Protein AF-A0A4W5LEN7-F1 (afdb_monomer)

Secondary structure (DSSP, 8-state):
-PPPP--S--TT-SS-HHHHTTTS-SS--HHHHH--BTT--SS----SHHHHHHHHHHHHHHHHHHHHHHHHHTT-SS---TT-TTTSBSS---

Sequence (94 aa):
MLIHHCSELPANFPVTEEMVKPSLRGSSSLLRELQVALGQYSEEHFNEVSPCRMIQKFQMELKVFSETVNARNSGLPVPYTYMDPAVVENSVAI

Foldseek 3Di:
DDDDDDLDDDPVPVDDQVNCVVVDDDPDTPSRLFQAFALRDPDDPDPDPPVVVVSVVVVVVLVVVLVVLVVVQVPDPHRDCQPNSNRHHNDDRD

pLDDT: mean 85.05, std 13.12, range [45.12, 98.62]

Mean predicted aligned error: 8.28 Å

Solvent-accessible surface area (backbone atoms only — not comparable to full-atom values): 6176 Å² total; per-residue (Å²): 138,82,89,75,86,81,91,67,82,62,94,80,48,94,70,53,69,80,78,45,46,88,78,40,80,76,93,58,53,68,71,60,72,59,67,35,33,47,78,57,71,97,68,85,86,68,86,51,69,66,63,49,51,52,50,53,50,52,43,52,50,42,50,55,48,29,54,51,48,51,60,59,29,75,79,39,99,73,61,83,59,82,81,29,41,84,72,28,54,60,66,92,74,132

Structure (mmCIF, N/CA/C/O backbone):
data_AF-A0A4W5LEN7-F1
#
_entry.id   AF-A0A4W5LEN7-F1
#
loop_
_atom_site.group_PDB
_atom_site.id
_atom_site.type_symbol
_atom_site.label_atom_id
_atom_site.label_alt_id
_atom_site.label_comp_id
_atom_site.label_asym_id
_atom_site.label_entity_id
_atom_site.label_seq_id
_atom_site.pdbx_PDB_ins_code
_atom_site.Cartn_x
_atom_site.Cartn_y
_atom_site.Cartn_z
_atom_site.occupancy
_atom_site.B_iso_or_equiv
_atom_site.auth_seq_id
_atom_site.auth_comp_id
_atom_site.auth_asym_id
_atom_site.auth_atom_id
_atom_site.pdbx_PDB_model_num
ATOM 1 N N . MET A 1 1 ? -21.946 -4.033 13.296 1.00 45.12 1 MET A N 1
ATOM 2 C CA . MET A 1 1 ? -21.399 -4.937 12.266 1.00 45.12 1 MET A CA 1
ATOM 3 C C . MET A 1 1 ? -20.061 -4.357 11.846 1.00 45.12 1 MET A C 1
ATOM 5 O O . MET A 1 1 ? -20.052 -3.252 11.324 1.00 45.12 1 MET A O 1
ATOM 9 N N . LEU A 1 2 ? -18.957 -5.010 12.204 1.00 52.00 2 LEU A N 1
ATOM 10 C CA . LEU A 1 2 ? -17.603 -4.573 11.859 1.00 52.00 2 LEU A CA 1
ATOM 11 C C . LEU A 1 2 ? -17.135 -5.458 10.704 1.00 52.00 2 LEU A C 1
ATOM 13 O O . LEU A 1 2 ? -17.199 -6.680 10.804 1.00 52.00 2 LEU A O 1
ATOM 17 N N . ILE A 1 3 ? -16.759 -4.843 9.587 1.00 65.94 3 ILE A N 1
ATOM 18 C CA . ILE A 1 3 ? -16.109 -5.553 8.486 1.00 65.94 3 ILE A CA 1
ATOM 19 C C . ILE A 1 3 ? -14.667 -5.777 8.937 1.00 65.94 3 ILE A C 1
ATOM 21 O O . ILE A 1 3 ? -13.986 -4.820 9.299 1.00 65.94 3 ILE A O 1
ATOM 25 N N . HIS A 1 4 ? -14.231 -7.032 8.970 1.00 62.38 4 HIS A N 1
ATOM 26 C CA . HIS A 1 4 ? -12.868 -7.391 9.346 1.00 62.38 4 HIS A CA 1
ATOM 27 C C . HIS A 1 4 ? -12.048 -7.674 8.088 1.00 62.38 4 HIS A C 1
ATOM 29 O O . HIS A 1 4 ? -12.536 -8.311 7.156 1.00 62.38 4 HIS A O 1
ATOM 35 N N . HIS A 1 5 ? -10.812 -7.180 8.071 1.00 65.31 5 HIS A N 1
ATOM 36 C CA . HIS A 1 5 ? -9.842 -7.481 7.025 1.00 65.31 5 HIS A CA 1
ATOM 37 C C . HIS A 1 5 ? -9.454 -8.965 7.087 1.00 65.31 5 HIS A C 1
ATOM 39 O O . HIS A 1 5 ? -9.178 -9.479 8.17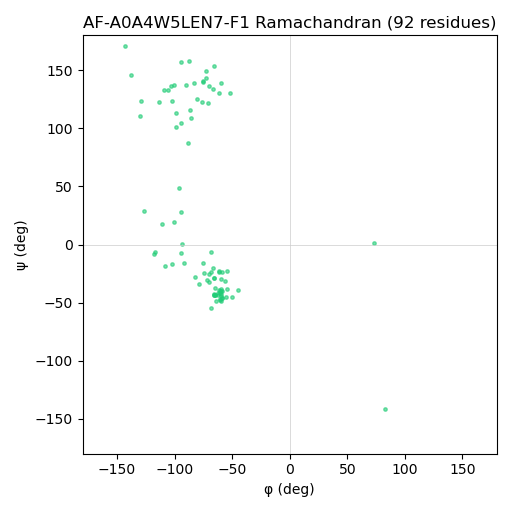2 1.00 65.31 5 HIS A O 1
ATOM 45 N N . CYS A 1 6 ? -9.429 -9.650 5.943 1.00 67.38 6 CYS A N 1
ATOM 46 C CA . CYS A 1 6 ? -8.993 -11.041 5.859 1.00 67.38 6 CYS A CA 1
ATOM 47 C C . CYS A 1 6 ? -7.471 -11.067 5.682 1.00 67.38 6 CYS A C 1
ATOM 49 O O . CYS A 1 6 ? -6.959 -10.541 4.704 1.00 67.38 6 CYS A O 1
ATOM 51 N N . SER A 1 7 ? -6.737 -11.606 6.654 1.00 71.44 7 SER A N 1
ATOM 52 C CA . SER A 1 7 ? -5.266 -11.681 6.612 1.00 71.44 7 SER A CA 1
ATOM 53 C C . SER A 1 7 ? -4.734 -13.002 6.054 1.00 71.44 7 SER A C 1
ATOM 55 O O . SER A 1 7 ? -3.526 -13.150 5.886 1.00 71.44 7 SER A O 1
ATOM 57 N N . GLU A 1 8 ? -5.616 -13.970 5.815 1.00 72.50 8 GLU A N 1
ATOM 58 C CA . GLU A 1 8 ? -5.269 -15.324 5.395 1.00 72.50 8 GLU A CA 1
ATOM 59 C C . GLU A 1 8 ? -6.224 -15.790 4.298 1.00 72.50 8 GLU A C 1
ATOM 61 O O . GLU A 1 8 ? -7.410 -15.454 4.304 1.00 72.50 8 GLU A O 1
ATOM 66 N N . LEU A 1 9 ? -5.705 -16.593 3.368 1.00 70.94 9 LEU A N 1
ATOM 67 C CA . LEU A 1 9 ? -6.513 -17.179 2.306 1.00 70.94 9 LEU A CA 1
ATOM 68 C C . LEU A 1 9 ? -7.460 -18.252 2.884 1.00 70.94 9 LEU A C 1
ATOM 70 O O . LEU A 1 9 ? -7.013 -19.092 3.672 1.00 70.94 9 LEU A O 1
ATOM 74 N N . PRO A 1 10 ? -8.740 -18.301 2.476 1.00 77.25 10 PRO A N 1
ATOM 75 C CA . PRO A 1 10 ? -9.657 -19.353 2.906 1.00 77.25 10 PRO A CA 1
ATOM 76 C C . PRO A 1 10 ? -9.167 -20.752 2.508 1.00 77.25 10 PRO A C 1
ATOM 78 O O . PRO A 1 10 ? -8.737 -20.974 1.379 1.00 77.25 10 PRO A O 1
ATOM 81 N N . ALA A 1 11 ? -9.314 -21.740 3.395 1.00 78.19 11 ALA A N 1
ATOM 82 C CA . ALA A 1 11 ? -8.892 -23.121 3.119 1.00 78.19 11 ALA A CA 1
ATOM 83 C C . ALA A 1 11 ? -9.620 -23.765 1.918 1.00 78.19 11 ALA A C 1
ATOM 85 O O . ALA A 1 11 ? -9.126 -24.717 1.321 1.00 78.19 11 ALA A O 1
ATOM 86 N N . ASN A 1 12 ? -10.802 -23.253 1.570 1.00 82.69 12 ASN A N 1
ATOM 87 C CA . ASN A 1 12 ? -11.621 -23.673 0.435 1.00 82.69 12 ASN A CA 1
ATOM 88 C C . ASN A 1 12 ? -11.493 -22.737 -0.779 1.00 82.69 12 ASN A C 1
ATOM 90 O O . ASN A 1 12 ? -12.387 -22.721 -1.629 1.00 82.69 12 ASN A O 1
ATOM 94 N N . PHE A 1 13 ? -10.431 -21.931 -0.851 1.00 79.38 13 PHE A N 1
ATOM 95 C CA . PHE A 1 13 ? -10.193 -21.073 -2.003 1.00 79.38 13 PHE A CA 1
ATOM 96 C C . PHE A 1 13 ? -10.021 -21.939 -3.265 1.00 79.38 13 PHE A C 1
ATOM 98 O O . PHE A 1 13 ? -9.261 -22.909 -3.246 1.00 79.38 13 PHE A O 1
ATOM 105 N N . PRO A 1 14 ? -10.734 -21.636 -4.367 1.00 81.00 14 PRO A N 1
ATOM 106 C CA . PRO A 1 14 ? -10.755 -22.487 -5.560 1.00 81.00 14 PRO A CA 1
ATOM 107 C C . PRO A 1 14 ? -9.417 -22.520 -6.312 1.00 81.00 14 PRO A C 1
ATOM 109 O O . PRO A 1 14 ? -9.270 -23.282 -7.267 1.00 81.00 14 PRO A O 1
ATOM 112 N N . VAL A 1 15 ? -8.452 -21.699 -5.896 1.00 77.75 15 VAL A N 1
ATOM 113 C CA . VAL A 1 15 ? -7.112 -21.612 -6.468 1.00 77.75 15 VAL A CA 1
ATOM 114 C C . VAL A 1 15 ? -6.103 -22.104 -5.430 1.00 77.75 15 VAL A C 1
ATOM 116 O O . VAL A 1 15 ? -6.030 -21.571 -4.326 1.00 77.75 15 VAL A O 1
ATOM 119 N N . THR A 1 16 ? -5.316 -23.124 -5.768 1.00 81.38 16 THR A N 1
ATOM 120 C CA . THR A 1 16 ? -4.258 -23.642 -4.884 1.00 81.38 16 THR A CA 1
ATOM 121 C C . THR A 1 16 ? -2.918 -22.996 -5.214 1.00 81.38 16 THR A C 1
ATOM 123 O O . THR A 1 16 ? -2.695 -22.566 -6.343 1.00 81.38 16 THR A O 1
ATOM 126 N N . GLU A 1 17 ? -1.988 -22.975 -4.259 1.00 75.50 17 GLU A N 1
ATOM 127 C CA . GLU A 1 17 ? -0.646 -22.410 -4.458 1.00 75.50 17 GLU A CA 1
ATOM 128 C C . GLU A 1 17 ? 0.082 -23.028 -5.665 1.00 75.50 17 GLU A C 1
ATOM 130 O O . GLU A 1 17 ? 0.685 -22.311 -6.459 1.00 75.50 17 GLU A O 1
ATOM 135 N N . GLU A 1 18 ? -0.080 -24.335 -5.895 1.00 82.12 18 GLU A N 1
ATOM 136 C CA . GLU A 1 18 ? 0.494 -25.035 -7.053 1.00 82.12 18 GLU A CA 1
ATOM 137 C C . GLU A 1 18 ? -0.091 -24.578 -8.403 1.00 82.12 18 GLU A C 1
ATOM 139 O O . GLU A 1 18 ? 0.618 -24.613 -9.407 1.00 82.12 18 GLU A O 1
ATOM 144 N N . MET A 1 19 ? -1.350 -24.117 -8.449 1.00 82.31 19 MET A N 1
ATOM 145 C CA . MET A 1 19 ? -1.968 -23.606 -9.686 1.00 82.31 19 MET A CA 1
ATOM 146 C C . MET A 1 19 ? -1.369 -22.269 -10.130 1.00 82.31 19 MET A C 1
ATOM 148 O O . MET A 1 19 ? -1.407 -21.944 -11.314 1.00 82.31 19 MET A O 1
ATOM 152 N N . VAL A 1 20 ? -0.825 -21.500 -9.189 1.00 78.81 20 VAL A N 1
ATOM 153 C CA . VAL A 1 20 ? -0.355 -20.123 -9.415 1.00 78.81 20 VAL A CA 1
ATOM 154 C C . VAL A 1 20 ? 1.162 -20.034 -9.389 1.00 78.81 20 VAL A C 1
ATOM 156 O O . VAL A 1 20 ? 1.726 -19.114 -9.965 1.00 78.81 20 VAL A O 1
ATOM 159 N N . LYS A 1 21 ? 1.835 -21.032 -8.813 1.00 79.25 21 LYS A N 1
ATOM 160 C CA . LYS A 1 21 ? 3.293 -21.192 -8.771 1.00 79.25 21 LYS A CA 1
ATOM 161 C C . LYS A 1 21 ? 4.018 -20.925 -10.098 1.00 79.25 21 LYS A C 1
ATOM 163 O O . LYS A 1 21 ? 5.072 -20.304 -10.042 1.00 79.25 21 LYS A O 1
ATOM 168 N N . PRO A 1 22 ? 3.503 -21.318 -11.285 1.00 81.50 22 PRO A N 1
ATOM 169 C CA . PRO A 1 22 ? 4.146 -20.976 -12.559 1.00 81.50 22 PRO A CA 1
ATOM 170 C C . PRO A 1 22 ? 4.095 -19.479 -12.900 1.00 81.50 22 PRO A C 1
ATOM 172 O O . PRO A 1 22 ? 4.903 -19.003 -13.693 1.00 81.50 22 PRO A O 1
ATOM 175 N N . SER A 1 23 ? 3.126 -18.756 -12.339 1.00 74.75 23 SER A N 1
ATOM 176 C CA . SER A 1 23 ? 2.942 -17.310 -12.486 1.00 74.75 23 SER A CA 1
ATOM 177 C C . SER A 1 23 ? 3.641 -16.509 -11.384 1.00 74.75 23 SER A C 1
ATOM 179 O O . 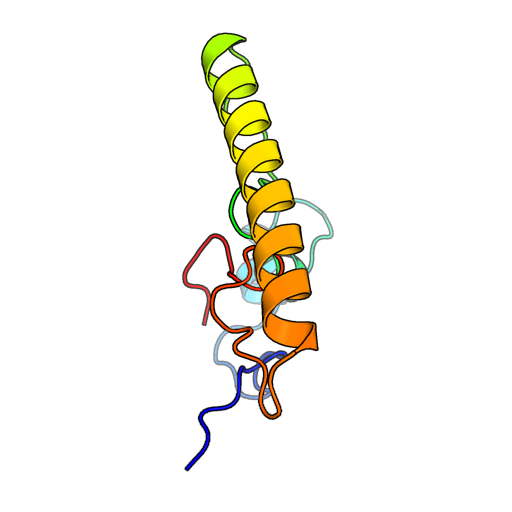SER A 1 23 ? 3.829 -15.308 -11.549 1.00 74.75 23 SER A O 1
ATOM 181 N N . LEU A 1 24 ? 4.036 -17.154 -10.282 1.00 69.81 24 LEU A N 1
ATOM 182 C CA . LEU A 1 24 ? 4.797 -16.543 -9.194 1.00 69.81 24 LEU A CA 1
ATOM 183 C C . LEU A 1 24 ? 6.295 -16.529 -9.524 1.00 69.81 24 LEU A C 1
ATOM 185 O O . LEU A 1 24 ? 6.850 -17.496 -10.052 1.00 69.81 24 LEU A O 1
ATOM 189 N N . ARG A 1 25 ? 6.982 -15.426 -9.210 1.00 66.88 25 ARG A N 1
ATOM 190 C CA . ARG A 1 25 ? 8.410 -15.277 -9.512 1.00 66.88 25 ARG A CA 1
ATOM 191 C C . ARG A 1 25 ? 9.277 -15.889 -8.404 1.00 66.88 25 ARG A C 1
ATOM 193 O O . ARG A 1 25 ? 9.461 -15.309 -7.339 1.00 66.88 25 ARG A O 1
ATOM 200 N N . GLY A 1 26 ? 9.920 -17.022 -8.696 1.00 66.44 26 GLY A N 1
ATOM 201 C CA . GLY A 1 26 ? 10.875 -17.676 -7.789 1.00 66.44 26 GLY A CA 1
ATOM 202 C C . GLY A 1 26 ? 10.195 -18.552 -6.730 1.00 66.44 26 GLY A C 1
ATOM 203 O O . GLY A 1 26 ? 9.237 -19.251 -7.033 1.00 66.44 26 GLY A O 1
ATOM 204 N N . SER A 1 27 ? 10.708 -18.545 -5.496 1.00 56.81 27 SER A N 1
ATOM 205 C CA . SER A 1 27 ? 10.124 -19.260 -4.345 1.00 56.81 27 SER A CA 1
ATOM 206 C C . SER A 1 27 ? 9.195 -18.361 -3.511 1.00 56.81 27 SER A C 1
ATOM 208 O O . SER A 1 27 ? 9.139 -18.515 -2.288 1.00 56.81 27 SER A O 1
ATOM 210 N N . SER A 1 28 ? 8.560 -17.349 -4.115 1.00 63.22 28 SER A N 1
ATOM 211 C CA . SER A 1 28 ? 7.558 -16.539 -3.413 1.00 63.22 28 SER A CA 1
ATOM 212 C C . SER A 1 28 ? 6.250 -17.326 -3.284 1.00 63.22 28 SER A C 1
ATOM 214 O O . SER A 1 28 ? 5.867 -18.069 -4.185 1.00 63.22 28 SER A O 1
ATOM 216 N N . SER A 1 29 ? 5.597 -17.211 -2.127 1.00 72.44 29 SER A N 1
ATOM 217 C CA . SER A 1 29 ? 4.265 -17.768 -1.888 1.00 72.44 29 SER A CA 1
ATOM 218 C C . SER A 1 29 ? 3.194 -16.768 -2.309 1.00 72.44 29 SER A C 1
ATOM 220 O O . SER A 1 29 ? 3.439 -15.558 -2.301 1.00 72.44 29 SER A O 1
ATOM 222 N N . LEU A 1 30 ? 1.982 -17.255 -2.592 1.00 67.81 30 LEU A N 1
ATOM 223 C CA . LEU A 1 30 ? 0.823 -16.396 -2.868 1.00 67.81 30 LEU A CA 1
ATOM 224 C C . LEU A 1 30 ? 0.643 -15.314 -1.803 1.00 67.81 30 LEU A C 1
ATOM 226 O O . LEU A 1 30 ? 0.487 -14.144 -2.124 1.00 67.81 30 LEU A O 1
ATOM 230 N N . LEU A 1 31 ? 0.754 -15.693 -0.529 1.00 67.88 31 LEU A N 1
ATOM 231 C CA . LEU A 1 31 ? 0.619 -14.773 0.602 1.00 67.88 31 LEU A CA 1
ATOM 232 C C . LEU A 1 31 ? 1.588 -13.587 0.536 1.00 67.88 31 LEU A C 1
ATOM 234 O O . LEU A 1 31 ? 1.262 -12.500 1.005 1.00 67.88 31 LEU A O 1
ATOM 238 N N . ARG A 1 32 ? 2.774 -13.782 -0.044 1.00 69.12 32 ARG A N 1
ATOM 239 C CA . ARG A 1 32 ? 3.783 -12.731 -0.142 1.00 69.12 32 ARG A CA 1
ATOM 240 C C . ARG A 1 32 ? 3.503 -11.743 -1.271 1.00 69.12 32 ARG A C 1
ATOM 242 O O . ARG A 1 32 ? 3.808 -10.569 -1.100 1.00 69.12 32 ARG A O 1
ATOM 249 N N . GLU A 1 33 ? 2.924 -12.197 -2.380 1.00 69.19 33 GLU A N 1
ATOM 250 C CA . GLU A 1 33 ? 2.473 -11.295 -3.451 1.00 69.19 33 GLU A CA 1
ATOM 251 C C . GLU A 1 3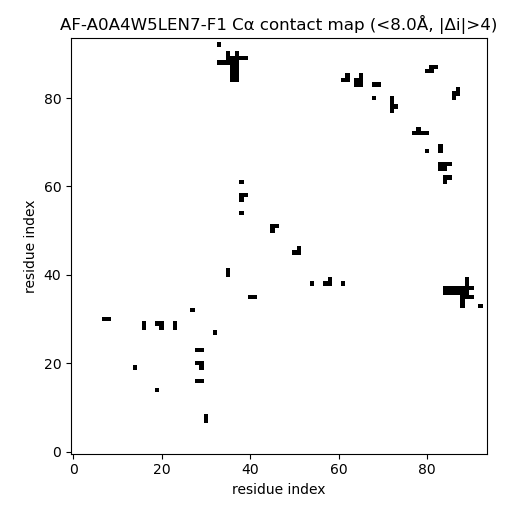3 ? 1.226 -10.502 -3.037 1.00 69.19 33 GLU A C 1
ATOM 253 O O . GLU A 1 33 ? 1.052 -9.360 -3.452 1.00 69.19 33 GLU A O 1
ATOM 258 N N . LEU A 1 34 ? 0.377 -11.084 -2.184 1.00 70.88 34 LEU A N 1
ATOM 259 C CA . LEU A 1 34 ? -0.817 -10.416 -1.661 1.00 70.88 34 LEU A CA 1
ATOM 260 C C . LEU A 1 34 ? -0.471 -9.284 -0.675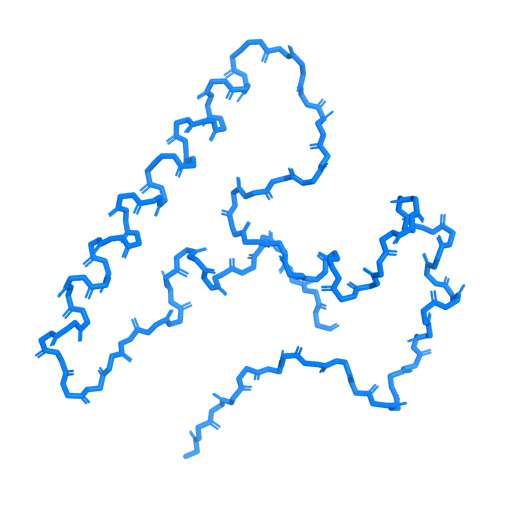 1.00 70.88 34 LEU A C 1
ATOM 262 O O . LEU A 1 34 ? -1.139 -8.260 -0.655 1.00 70.88 34 LEU A O 1
ATOM 266 N N . GLN A 1 35 ? 0.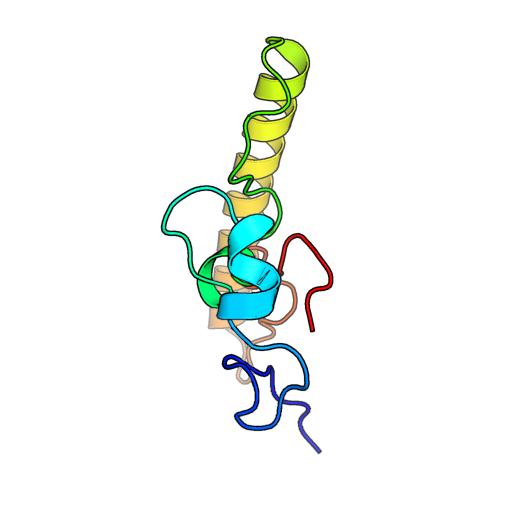615 -9.411 0.094 1.00 76.12 35 GLN A N 1
ATOM 267 C CA . GLN A 1 35 ? 0.996 -8.449 1.141 1.00 76.12 35 GLN A CA 1
ATOM 268 C C . GLN A 1 35 ? 2.025 -7.399 0.684 1.00 76.12 35 GLN A C 1
ATOM 270 O O . GLN A 1 35 ? 3.025 -7.146 1.363 1.00 76.12 35 GLN A O 1
ATOM 275 N N . VAL A 1 36 ? 1.794 -6.758 -0.464 1.00 87.00 36 VAL A N 1
ATOM 276 C CA . VAL A 1 36 ? 2.625 -5.633 -0.926 1.00 87.00 36 VAL A CA 1
ATOM 277 C C . VAL A 1 36 ? 1.934 -4.310 -0.599 1.00 87.00 36 VAL A C 1
ATOM 279 O O . VAL A 1 36 ? 0.890 -3.987 -1.164 1.00 87.00 36 VAL A O 1
ATOM 282 N N . ALA A 1 37 ? 2.529 -3.529 0.307 1.00 91.81 37 ALA A N 1
ATOM 283 C CA . ALA A 1 37 ? 2.007 -2.221 0.704 1.00 91.81 37 ALA A CA 1
ATOM 284 C C . ALA A 1 37 ? 2.040 -1.204 -0.451 1.00 91.81 37 ALA A C 1
ATOM 286 O O . ALA A 1 37 ? 2.879 -1.280 -1.353 1.00 91.81 37 ALA A O 1
ATOM 287 N N . LEU A 1 38 ? 1.150 -0.215 -0.396 1.00 94.38 38 LEU A N 1
ATOM 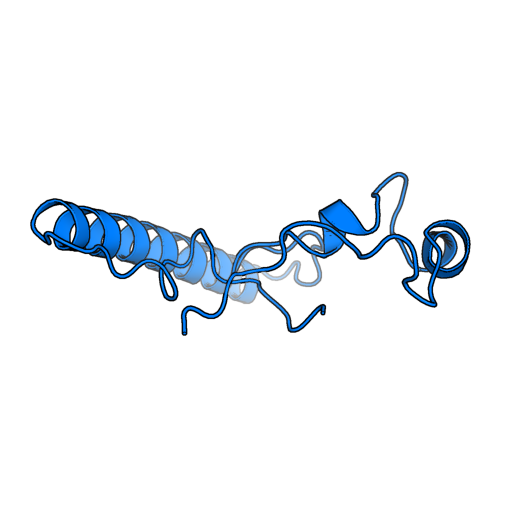288 C CA . LEU A 1 38 ? 1.017 0.830 -1.404 1.00 94.38 38 LEU A CA 1
ATOM 289 C C . LEU A 1 38 ? 2.364 1.504 -1.704 1.00 94.38 38 LEU A C 1
ATOM 291 O O . LEU A 1 38 ? 3.096 1.928 -0.807 1.00 94.38 38 LEU A O 1
ATOM 295 N N . GLY A 1 39 ? 2.692 1.615 -2.991 1.00 93.19 39 GLY A N 1
ATOM 296 C CA . GLY A 1 39 ? 3.940 2.231 -3.445 1.00 93.19 39 GLY A CA 1
ATOM 297 C C . GLY A 1 39 ? 5.197 1.383 -3.219 1.00 93.19 39 GLY A C 1
ATOM 298 O O . GLY A 1 39 ? 6.286 1.838 -3.571 1.00 93.19 39 GLY A O 1
ATOM 299 N N . GLN A 1 40 ? 5.081 0.171 -2.669 1.00 92.19 40 GLN A N 1
ATOM 300 C CA . GLN A 1 40 ? 6.140 -0.837 -2.701 1.00 92.19 40 GLN A CA 1
ATOM 301 C C . GLN A 1 40 ? 5.985 -1.700 -3.950 1.00 92.19 40 GLN A C 1
ATOM 303 O O . GLN A 1 40 ? 4.882 -2.101 -4.313 1.00 92.19 40 GLN A O 1
ATOM 308 N N . TYR A 1 41 ? 7.098 -1.990 -4.614 1.00 88.75 41 TYR A N 1
ATOM 309 C CA . TYR A 1 41 ? 7.112 -2.785 -5.836 1.00 88.75 41 TYR A CA 1
ATOM 310 C C . TYR A 1 41 ? 8.149 -3.893 -5.673 1.00 88.75 41 TYR A C 1
ATOM 312 O O . TYR A 1 41 ? 9.310 -3.616 -5.374 1.00 88.75 41 TYR A O 1
ATOM 320 N N . SER A 1 42 ? 7.721 -5.144 -5.827 1.00 80.88 42 SER A N 1
ATOM 321 C CA . SER A 1 42 ? 8.600 -6.319 -5.836 1.00 80.88 42 SER A CA 1
ATOM 322 C C . SER A 1 42 ? 9.396 -6.431 -7.141 1.00 80.88 42 SER A C 1
ATOM 324 O O . SER A 1 42 ? 10.480 -7.018 -7.156 1.00 80.88 42 SER A O 1
ATOM 326 N N . GLU A 1 43 ? 8.875 -5.850 -8.224 1.00 82.00 43 GLU A N 1
ATOM 327 C CA . GLU A 1 43 ? 9.465 -5.879 -9.557 1.00 82.00 43 GLU A CA 1
ATOM 328 C C . GLU A 1 43 ? 10.027 -4.515 -9.977 1.00 82.00 43 GLU A C 1
ATOM 330 O O . GLU A 1 43 ? 9.373 -3.474 -9.881 1.00 82.00 43 GLU A O 1
ATOM 335 N N . GLU A 1 44 ? 11.254 -4.530 -10.500 1.00 83.12 44 GLU A N 1
ATOM 336 C CA . GLU A 1 44 ? 11.894 -3.363 -11.104 1.00 83.12 44 GLU A CA 1
ATOM 337 C C . GLU A 1 44 ? 11.529 -3.288 -12.591 1.00 83.12 44 GLU A C 1
ATOM 339 O O . GLU A 1 44 ? 12.232 -3.813 -13.455 1.00 83.12 44 GLU A O 1
ATOM 344 N N . HIS A 1 45 ? 10.399 -2.650 -12.900 1.00 88.12 45 HIS A N 1
ATOM 345 C CA . HIS A 1 45 ? 9.974 -2.437 -14.290 1.00 88.12 45 HIS A CA 1
ATOM 346 C C . HIS A 1 45 ? 10.644 -1.230 -14.952 1.00 88.12 45 HIS A C 1
ATOM 348 O O . HIS A 1 45 ? 10.808 -1.207 -16.170 1.00 88.12 45 HIS A O 1
ATOM 354 N N . PHE A 1 46 ? 11.017 -0.232 -14.152 1.00 92.31 46 PHE A N 1
ATOM 355 C CA . PHE A 1 46 ? 11.673 0.985 -14.615 1.00 92.31 46 PHE A CA 1
ATOM 356 C C . PHE A 1 46 ? 13.145 0.950 -14.234 1.00 92.31 46 PHE A C 1
ATOM 358 O O . PHE A 1 46 ? 13.491 0.669 -13.089 1.00 92.31 46 PHE A O 1
ATOM 365 N N . ASN A 1 47 ? 14.007 1.281 -15.188 1.00 92.50 47 ASN A N 1
ATOM 366 C CA . ASN A 1 47 ? 15.442 1.453 -14.960 1.00 92.50 47 ASN A CA 1
ATOM 367 C C . ASN A 1 47 ? 15.897 2.891 -15.247 1.00 92.50 47 ASN A C 1
ATOM 369 O O . ASN A 1 47 ? 17.042 3.260 -14.977 1.00 92.50 47 ASN A O 1
ATOM 373 N N . GLU A 1 48 ? 14.999 3.725 -15.768 1.00 97.56 48 GLU A N 1
ATOM 374 C CA . GLU A 1 48 ? 15.264 5.114 -16.065 1.00 97.56 48 GLU A CA 1
ATOM 375 C C . GLU A 1 48 ? 15.288 5.944 -14.777 1.00 97.56 48 GLU A C 1
ATOM 377 O O . GLU A 1 48 ? 14.473 5.791 -13.865 1.00 97.56 48 GLU A O 1
ATOM 382 N N . VAL A 1 49 ? 16.213 6.902 -14.718 1.00 97.25 49 VAL A N 1
ATOM 383 C CA . VAL A 1 49 ? 16.445 7.716 -13.514 1.00 97.25 49 VAL A CA 1
ATOM 384 C C . VAL A 1 49 ? 15.194 8.495 -13.088 1.00 97.25 49 VAL A C 1
ATOM 386 O O . VAL A 1 49 ? 14.926 8.631 -11.893 1.00 97.25 49 VAL A O 1
ATOM 389 N N . SER A 1 50 ? 14.424 9.018 -14.046 1.00 97.19 50 SER A N 1
ATOM 390 C CA . SER A 1 50 ? 13.269 9.877 -13.760 1.00 97.19 50 SER A CA 1
ATOM 391 C C . SER A 1 50 ? 12.109 9.121 -13.085 1.00 97.19 50 SER A C 1
ATOM 393 O O . SER A 1 50 ? 11.730 9.542 -11.989 1.00 97.19 50 SER A O 1
ATOM 395 N N . PRO A 1 51 ? 11.578 8.007 -13.638 1.00 96.75 51 PRO A N 1
ATOM 396 C CA . PRO A 1 51 ? 10.596 7.167 -12.947 1.00 96.75 51 PRO A CA 1
ATOM 397 C C . PRO A 1 51 ? 11.079 6.674 -11.581 1.00 96.75 51 PRO A C 1
ATOM 399 O O . PRO A 1 51 ? 10.355 6.818 -10.597 1.00 96.75 51 PRO A O 1
ATOM 402 N N . CYS A 1 52 ? 12.321 6.188 -11.475 1.00 95.62 52 CYS A N 1
ATOM 403 C CA . CYS A 1 52 ? 12.859 5.699 -10.203 1.00 95.62 52 CYS A CA 1
ATOM 404 C C . CYS A 1 52 ? 12.891 6.795 -9.127 1.00 95.62 52 CYS A C 1
ATOM 406 O O . CYS A 1 52 ? 12.493 6.561 -7.985 1.00 95.62 52 CYS A O 1
ATOM 408 N N . ARG A 1 53 ? 13.285 8.025 -9.483 1.00 97.69 53 ARG A N 1
ATOM 409 C CA . ARG A 1 53 ? 13.243 9.170 -8.558 1.00 97.69 53 ARG A CA 1
ATOM 410 C C . ARG A 1 53 ? 11.811 9.533 -8.151 1.00 97.69 53 ARG A C 1
ATOM 412 O O . ARG A 1 53 ? 11.590 9.906 -7.000 1.00 97.69 53 ARG A O 1
ATOM 419 N N . MET A 1 54 ? 10.845 9.446 -9.067 1.00 97.62 54 MET A N 1
ATOM 420 C CA . MET A 1 54 ? 9.433 9.703 -8.754 1.00 97.62 54 MET A CA 1
ATOM 421 C C . MET A 1 54 ? 8.876 8.658 -7.785 1.00 97.62 54 MET A C 1
ATOM 423 O O . MET A 1 54 ? 8.226 9.030 -6.812 1.00 97.62 54 MET A O 1
ATOM 427 N N . ILE A 1 55 ? 9.197 7.379 -7.999 1.00 96.75 55 ILE A N 1
ATOM 428 C CA . ILE A 1 55 ? 8.821 6.281 -7.101 1.00 96.75 55 ILE A CA 1
ATOM 429 C C . ILE A 1 55 ? 9.408 6.504 -5.704 1.00 96.75 55 ILE A C 1
ATOM 431 O O . ILE A 1 55 ? 8.670 6.477 -4.724 1.00 96.75 55 ILE A O 1
ATOM 435 N N . GLN A 1 56 ? 10.704 6.811 -5.604 1.00 96.62 56 GLN A N 1
ATOM 436 C CA . GLN A 1 56 ? 11.352 7.090 -4.316 1.00 96.62 56 GLN A CA 1
ATOM 437 C C . GLN A 1 56 ? 10.710 8.278 -3.595 1.00 96.62 56 GLN A C 1
ATOM 439 O O . GLN A 1 56 ? 10.475 8.226 -2.389 1.00 96.62 56 GLN A O 1
ATOM 444 N N . LYS A 1 57 ? 10.399 9.353 -4.330 1.00 98.38 57 LYS A N 1
ATOM 445 C CA . LYS A 1 57 ? 9.704 10.514 -3.768 1.00 98.38 57 LYS A CA 1
ATOM 446 C C . LYS A 1 57 ? 8.330 10.123 -3.219 1.00 98.38 57 LYS A C 1
ATOM 448 O O . LYS A 1 57 ? 8.031 10.457 -2.078 1.00 98.38 57 LYS A O 1
ATOM 453 N N . PHE A 1 58 ? 7.543 9.384 -3.995 1.00 97.94 58 PHE A N 1
ATOM 454 C CA . PHE A 1 58 ? 6.230 8.905 -3.574 1.00 97.94 58 PHE A CA 1
ATOM 455 C C . PHE A 1 58 ? 6.315 8.019 -2.320 1.00 97.94 58 PHE A C 1
ATOM 457 O O . PHE A 1 58 ? 5.579 8.234 -1.362 1.00 97.94 58 PHE A O 1
ATOM 464 N N . GLN A 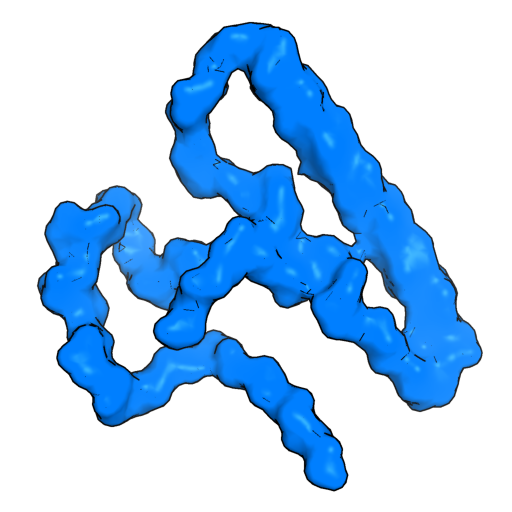1 59 ? 7.273 7.091 -2.264 1.00 97.69 59 GLN A N 1
ATOM 465 C CA . GLN A 1 59 ? 7.504 6.236 -1.093 1.00 97.69 59 GLN A CA 1
ATOM 466 C C . GLN A 1 59 ? 7.864 7.039 0.167 1.00 97.69 59 GLN A C 1
ATOM 468 O O . GLN A 1 59 ? 7.382 6.729 1.258 1.00 97.69 59 GLN A O 1
ATOM 473 N N . MET A 1 60 ? 8.681 8.090 0.036 1.00 98.25 60 MET A N 1
ATOM 474 C CA . MET A 1 60 ? 8.985 8.989 1.155 1.00 98.25 60 MET A CA 1
ATOM 475 C C . MET A 1 60 ? 7.742 9.745 1.634 1.00 98.25 60 MET A C 1
ATOM 477 O O . MET A 1 60 ? 7.517 9.845 2.839 1.00 98.25 60 MET A O 1
ATOM 481 N N . GLU A 1 61 ? 6.921 10.249 0.711 1.00 98.62 61 GLU A N 1
ATOM 482 C CA . GLU A 1 61 ? 5.676 10.951 1.042 1.00 98.62 61 GLU A CA 1
ATOM 483 C C . GLU A 1 61 ? 4.684 10.034 1.771 1.00 98.62 61 GLU A C 1
ATOM 485 O O . GLU A 1 61 ? 4.111 10.441 2.783 1.00 98.62 61 GLU A O 1
ATOM 490 N N . LEU A 1 62 ? 4.543 8.776 1.336 1.00 98.44 62 LEU A N 1
ATOM 491 C CA . LEU A 1 62 ? 3.710 7.782 2.022 1.00 98.44 62 LEU A CA 1
ATOM 492 C C . LEU A 1 62 ? 4.199 7.495 3.445 1.00 98.44 62 LEU A C 1
ATOM 494 O O . LEU A 1 62 ? 3.381 7.373 4.357 1.00 98.44 62 LEU A O 1
ATOM 498 N N . LYS A 1 63 ? 5.518 7.433 3.661 1.00 98.00 63 LYS A N 1
ATOM 499 C CA . LYS A 1 63 ? 6.089 7.231 4.998 1.00 98.00 63 LYS A CA 1
ATOM 500 C C . LYS A 1 63 ? 5.763 8.396 5.934 1.00 98.00 63 LYS A C 1
ATOM 502 O O . LYS A 1 63 ? 5.264 8.174 7.034 1.00 98.00 63 LYS A O 1
ATOM 507 N N . VAL A 1 64 ? 5.976 9.631 5.476 1.00 98.44 64 VAL A N 1
ATOM 508 C CA . VAL A 1 64 ? 5.628 10.844 6.240 1.00 98.44 64 VAL A CA 1
ATOM 509 C C . VAL A 1 64 ? 4.125 10.890 6.538 1.00 98.44 64 VAL A C 1
ATOM 511 O O . VAL A 1 64 ? 3.707 11.242 7.645 1.00 98.44 64 VAL A O 1
ATOM 514 N N . PHE A 1 65 ? 3.290 10.503 5.572 1.00 98.12 65 PHE A N 1
ATOM 515 C CA . PHE A 1 65 ? 1.847 10.438 5.769 1.00 98.12 65 PHE A CA 1
ATOM 516 C C . PHE A 1 65 ? 1.444 9.372 6.800 1.00 98.12 65 PHE A C 1
ATOM 518 O O . PHE A 1 65 ? 0.642 9.669 7.682 1.00 98.12 65 PHE A O 1
ATOM 525 N N . SER A 1 66 ? 2.032 8.174 6.754 1.00 97.94 66 SER A N 1
ATOM 526 C CA . SER A 1 66 ? 1.806 7.115 7.751 1.00 97.94 66 SER A CA 1
ATOM 527 C C . SER A 1 66 ? 2.175 7.580 9.166 1.00 97.94 66 SER A C 1
ATOM 529 O O . SER A 1 66 ? 1.380 7.451 10.097 1.00 97.94 66 SER A O 1
ATOM 531 N N . GLU A 1 67 ? 3.330 8.230 9.336 1.00 98.19 67 GLU A N 1
ATOM 532 C CA . GLU A 1 67 ? 3.739 8.827 10.617 1.00 98.19 67 GLU A CA 1
ATOM 533 C C . GLU A 1 67 ? 2.719 9.872 11.110 1.00 98.19 67 GLU A C 1
ATOM 535 O O . GLU A 1 67 ? 2.354 9.888 12.288 1.00 98.19 67 GLU A O 1
ATOM 540 N N . THR A 1 68 ? 2.180 10.690 10.201 1.00 98.00 68 THR A N 1
ATOM 541 C CA . THR A 1 68 ? 1.134 11.681 10.504 1.00 98.00 68 THR A CA 1
ATOM 542 C C . THR A 1 68 ? -0.184 11.021 10.931 1.00 98.00 68 THR A C 1
ATOM 544 O O . THR A 1 68 ? -0.820 11.458 11.895 1.00 98.00 68 THR A O 1
ATOM 547 N N . VAL A 1 69 ? -0.598 9.948 10.249 1.00 97.44 69 VAL A N 1
ATOM 548 C CA . VAL A 1 69 ? -1.788 9.156 10.600 1.00 97.44 69 VAL A CA 1
ATOM 549 C C . VAL A 1 69 ? -1.624 8.516 11.977 1.00 97.44 69 VAL A C 1
ATOM 551 O O . VAL A 1 69 ? -2.546 8.585 12.793 1.00 97.44 69 VAL A O 1
ATOM 554 N N . ASN A 1 70 ? -0.449 7.958 12.266 1.00 96.88 70 ASN A N 1
ATOM 555 C CA . ASN A 1 70 ? -0.130 7.345 13.553 1.00 96.88 70 ASN A CA 1
ATOM 556 C C . ASN A 1 70 ? -0.123 8.369 14.693 1.00 96.88 70 ASN A C 1
ATOM 558 O O . ASN A 1 70 ? -0.746 8.136 15.733 1.00 96.88 70 ASN A O 1
ATOM 562 N N . ALA A 1 71 ? 0.472 9.544 14.473 1.00 97.94 71 ALA A N 1
ATOM 563 C CA . ALA A 1 71 ? 0.424 10.645 15.428 1.00 97.94 71 ALA A CA 1
ATOM 564 C C . ALA A 1 71 ? -1.026 11.074 15.720 1.00 97.94 71 ALA A C 1
ATOM 566 O O . ALA A 1 71 ? -1.414 11.173 16.885 1.00 97.94 71 ALA A O 1
ATOM 567 N N . ARG A 1 72 ? -1.867 11.230 14.685 1.00 97.25 72 ARG A N 1
ATOM 568 C CA . ARG A 1 72 ? -3.300 11.549 14.837 1.00 97.25 72 ARG A CA 1
ATOM 569 C C . ARG A 1 72 ? -4.049 10.468 15.619 1.00 97.25 72 ARG A C 1
ATOM 571 O O . ARG A 1 72 ? -4.831 10.783 16.510 1.00 97.25 72 ARG A O 1
ATOM 578 N N . ASN A 1 73 ? -3.834 9.201 15.273 1.00 97.25 73 ASN A N 1
ATOM 579 C CA . ASN A 1 73 ? -4.544 8.069 15.864 1.00 97.25 73 ASN A CA 1
ATOM 580 C C . ASN A 1 73 ? -4.219 7.872 17.350 1.00 97.25 73 ASN A C 1
ATOM 582 O O . ASN A 1 73 ? -5.088 7.415 18.085 1.00 97.25 73 ASN A O 1
ATOM 586 N N . SER A 1 74 ? -3.024 8.263 17.809 1.00 96.56 74 SER A N 1
ATOM 587 C CA . SER A 1 74 ? -2.628 8.135 19.220 1.00 96.56 74 SER A CA 1
ATOM 588 C C . SER A 1 74 ? -3.510 8.930 20.198 1.00 96.56 74 SER A C 1
ATOM 590 O O . SER A 1 74 ? -3.612 8.564 21.366 1.00 96.56 74 SER A O 1
ATOM 592 N N . GLY A 1 75 ? -4.180 9.989 19.725 1.00 94.94 75 GLY A N 1
ATOM 593 C CA . GLY A 1 75 ? -5.103 10.804 20.522 1.00 94.94 75 GLY A CA 1
ATOM 594 C C . GLY A 1 75 ? -6.575 10.388 20.438 1.00 94.94 75 GLY A C 1
ATOM 595 O O . GLY A 1 75 ? -7.419 11.048 21.042 1.00 94.94 75 GLY A O 1
ATOM 596 N N . LEU A 1 76 ? -6.914 9.345 19.673 1.00 95.75 76 LEU A N 1
ATOM 597 C CA . LEU A 1 76 ? -8.300 8.940 19.434 1.00 95.75 76 LEU A CA 1
ATOM 598 C C . LEU A 1 76 ? -8.669 7.704 20.270 1.00 95.75 76 LEU A C 1
ATOM 600 O O . LEU A 1 76 ? -7.917 6.733 20.275 1.00 95.75 76 LEU A O 1
ATOM 604 N N . PRO A 1 77 ? -9.860 7.669 20.902 1.00 96.19 77 PRO A N 1
ATOM 605 C CA . PRO A 1 77 ? -10.349 6.470 21.590 1.00 96.19 77 PRO A CA 1
ATOM 606 C C . PRO A 1 77 ? -10.500 5.260 20.659 1.00 96.19 77 PRO A C 1
ATOM 608 O O . PRO A 1 77 ? -10.378 4.119 21.092 1.00 96.19 77 PRO A O 1
ATOM 611 N N . VAL A 1 78 ? -10.787 5.519 19.379 1.00 96.81 78 VAL A N 1
ATOM 612 C CA . VAL A 1 78 ? -10.859 4.511 18.321 1.00 96.81 78 VAL A CA 1
ATOM 613 C C . VAL A 1 78 ? -10.010 5.002 17.145 1.00 96.81 78 VAL A C 1
ATOM 615 O O . VAL A 1 78 ? -10.387 5.988 16.503 1.00 96.81 78 VAL A O 1
ATOM 618 N N . PRO A 1 79 ? -8.863 4.366 16.859 1.00 96.1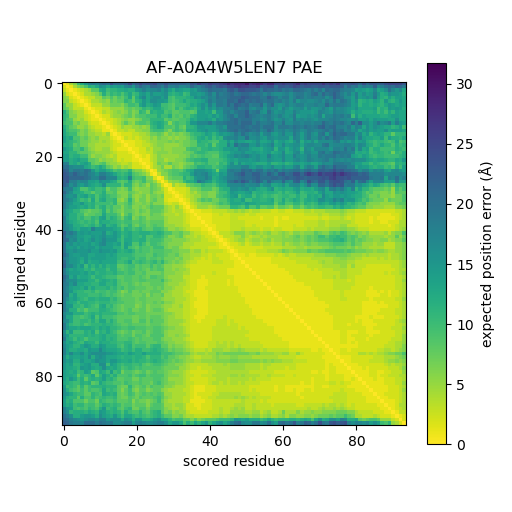2 79 PRO A N 1
ATOM 619 C CA . PRO A 1 79 ? -7.982 4.790 15.780 1.00 96.12 79 PRO A CA 1
ATOM 620 C C . PRO A 1 79 ? -8.582 4.445 14.412 1.00 96.12 79 PRO A C 1
ATOM 622 O O . PRO A 1 79 ? -9.176 3.383 14.224 1.00 96.12 79 PRO A O 1
ATOM 625 N N . TYR A 1 80 ? -8.387 5.326 13.429 1.00 95.69 80 TYR A N 1
ATOM 626 C CA . TYR A 1 80 ? -8.753 5.053 12.038 1.00 95.69 80 TYR A CA 1
ATOM 627 C C . TYR A 1 80 ? -7.511 4.619 11.256 1.00 95.69 80 TYR A C 1
ATOM 629 O O . TYR A 1 80 ? -6.685 5.457 10.880 1.00 95.69 80 TYR A O 1
ATOM 637 N N . THR A 1 81 ? -7.364 3.312 11.040 1.00 94.38 81 THR A N 1
ATOM 638 C CA . THR A 1 81 ? -6.161 2.689 10.456 1.00 94.38 81 THR A CA 1
ATOM 639 C C . THR A 1 81 ? -6.312 2.299 8.989 1.00 94.38 81 THR A C 1
ATOM 641 O O . THR A 1 81 ? -5.309 2.124 8.316 1.00 94.38 81 THR A O 1
ATOM 644 N N . TYR A 1 82 ? -7.537 2.214 8.463 1.00 93.50 82 TYR A N 1
ATOM 645 C CA . TYR A 1 82 ? -7.807 1.665 7.125 1.00 93.50 82 TYR A CA 1
ATOM 646 C C . TYR A 1 82 ? -7.106 2.388 5.965 1.00 93.50 82 TYR A C 1
ATOM 648 O O . TYR A 1 82 ? -6.924 1.793 4.913 1.00 93.50 82 TYR A O 1
ATOM 656 N N . MET A 1 83 ? -6.745 3.662 6.144 1.00 94.31 83 MET A N 1
ATOM 657 C CA . MET A 1 83 ? -6.051 4.473 5.132 1.00 94.31 83 MET A CA 1
ATOM 658 C C . MET A 1 83 ? -4.604 4.798 5.525 1.00 94.31 83 MET A C 1
ATOM 660 O O . MET A 1 83 ? -4.030 5.747 4.998 1.00 94.31 83 MET A O 1
ATOM 664 N N . ASP A 1 84 ? -4.015 4.072 6.477 1.00 96.06 84 ASP A N 1
ATOM 665 C CA . ASP A 1 84 ? -2.569 4.136 6.697 1.00 96.06 84 ASP A CA 1
ATOM 666 C C . ASP A 1 84 ? -1.863 3.430 5.520 1.00 96.06 84 ASP A C 1
ATOM 668 O O . ASP A 1 84 ? -2.121 2.247 5.295 1.00 96.06 84 ASP A O 1
ATOM 672 N N . PRO A 1 85 ? -0.972 4.095 4.760 1.00 95.75 85 PRO A N 1
ATOM 673 C CA . PRO A 1 85 ? -0.257 3.466 3.651 1.00 95.75 85 PRO A CA 1
ATOM 674 C C . PRO A 1 85 ? 0.509 2.200 4.031 1.00 95.75 85 PRO A C 1
ATOM 676 O O . PRO A 1 85 ? 0.767 1.374 3.163 1.00 95.75 85 PRO A O 1
ATOM 679 N N . ALA A 1 86 ? 0.862 2.035 5.310 1.00 92.56 86 ALA A N 1
ATOM 680 C CA . ALA A 1 86 ? 1.503 0.822 5.801 1.00 92.56 86 ALA A CA 1
ATOM 681 C C . ALA A 1 86 ? 0.588 -0.418 5.751 1.00 92.56 86 ALA A C 1
ATOM 683 O O . ALA A 1 86 ? 1.099 -1.535 5.777 1.00 92.56 86 ALA A O 1
ATOM 684 N N . VAL A 1 87 ? -0.738 -0.236 5.691 1.00 90.38 87 VAL A N 1
ATOM 685 C CA . VAL A 1 87 ? -1.727 -1.330 5.656 1.00 90.38 87 VAL A CA 1
ATOM 686 C C . VAL A 1 87 ? -2.570 -1.361 4.381 1.00 90.38 87 VAL A C 1
ATOM 688 O O . VAL A 1 87 ? -3.328 -2.303 4.184 1.00 90.38 87 VAL A O 1
ATOM 691 N N . VAL A 1 88 ? -2.474 -0.341 3.524 1.00 91.38 88 VAL A N 1
ATOM 692 C CA . VAL A 1 88 ? -3.163 -0.320 2.226 1.00 91.38 88 VAL A CA 1
ATOM 693 C C . VAL A 1 88 ? -2.359 -1.144 1.225 1.00 91.38 88 VAL A C 1
ATOM 695 O O . VAL A 1 88 ? -1.177 -0.878 1.012 1.00 91.38 88 VAL A O 1
ATOM 698 N N . GLU A 1 89 ? -3.001 -2.123 0.594 1.00 89.94 89 GLU A N 1
ATOM 699 C CA . GLU A 1 89 ? -2.392 -2.956 -0.444 1.00 89.94 89 GLU A CA 1
ATOM 700 C C . GLU A 1 89 ? -2.215 -2.185 -1.759 1.00 89.94 89 GLU A C 1
ATOM 702 O O . GLU A 1 89 ? -2.985 -1.284 -2.103 1.00 89.94 89 GLU A O 1
ATOM 707 N N . ASN A 1 90 ? -1.184 -2.548 -2.520 1.00 89.38 90 ASN A N 1
ATOM 708 C CA . ASN A 1 90 ? -0.865 -1.913 -3.798 1.00 89.38 90 ASN A CA 1
ATOM 709 C C . ASN A 1 90 ? -1.821 -2.335 -4.934 1.00 89.38 90 ASN A C 1
ATOM 711 O O . ASN A 1 90 ? -1.868 -1.692 -5.982 1.00 89.38 90 ASN A O 1
ATOM 715 N N . SER A 1 91 ? -2.577 -3.421 -4.745 1.00 82.88 91 SER A N 1
ATOM 716 C CA . SER A 1 91 ? -3.527 -3.962 -5.722 1.00 82.88 91 SER A CA 1
ATOM 717 C C . SER A 1 91 ? -4.778 -4.519 -5.035 1.00 82.88 91 SER A C 1
ATOM 719 O O . SER A 1 91 ? -4.832 -4.608 -3.814 1.00 82.88 91 SER A O 1
ATOM 721 N N . VAL A 1 92 ? -5.802 -4.870 -5.818 1.00 82.19 92 VAL A N 1
ATOM 722 C CA . VAL A 1 92 ? -7.000 -5.558 -5.314 1.00 82.19 92 VAL A CA 1
ATOM 723 C C . VAL A 1 92 ? -6.787 -7.054 -5.504 1.00 82.19 92 VAL A C 1
ATOM 725 O O . VAL A 1 92 ? -6.874 -7.527 -6.637 1.00 82.19 92 VAL A O 1
ATOM 728 N N . ALA A 1 93 ? -6.494 -7.783 -4.427 1.00 66.25 93 ALA A N 1
ATOM 729 C CA . ALA A 1 93 ? -5.981 -9.151 -4.530 1.00 66.25 93 ALA A CA 1
ATOM 730 C C . ALA A 1 93 ? -6.765 -10.211 -3.715 1.00 66.25 93 ALA A C 1
ATOM 732 O O . ALA A 1 93 ? -6.210 -11.226 -3.314 1.00 66.25 93 ALA A O 1
ATOM 733 N N . ILE A 1 94 ? -8.066 -9.980 -3.502 1.00 58.06 94 ILE A N 1
ATOM 734 C CA . ILE A 1 94 ? -8.984 -10.821 -2.696 1.00 58.06 94 ILE A CA 1
ATOM 735 C C 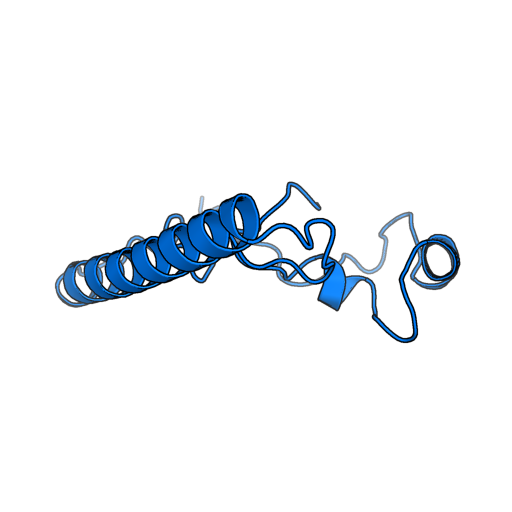. ILE A 1 94 ? -8.996 -12.298 -3.122 1.00 58.06 94 ILE A C 1
ATOM 737 O O . ILE A 1 94 ? -9.174 -12.565 -4.334 1.00 58.06 94 ILE A O 1
#

Organism: NCBI:txid62062

Nearest PDB structures (foldseek):
  4nre-assembly1_A  TM=9.953E-01  e=8.481E-04  Homo sapiens
  7laf-assembly1_A  TM=9.892E-01  e=9.068E-04  Homo sapiens
  1lox-assembly1_A  TM=9.789E-01  e=8.481E-04  Oryctolagus cuniculus
  2p0m-assembly1_A  TM=9.412E-01  e=2.648E-03  Oryctolagus cuniculus
  8ghc-assembly1_A  TM=9.857E-01  e=5.531E-03  Homo sapiens

InterPro domains:
  IPR013819 Lipoxygenase, C-terminal [PS51393] (1-94)
  IPR036226 Lipoxigenase, C-terminal domain superfamily [SSF48484] (34-94)

Radius of gyration: 16.66 Å; Cα contacts (8 Å, |Δi|>4): 62; chains: 1; bounding box: 38×37×38 Å